Protein AF-M7NFM2-F1 (afdb_monomer_lite)

Sequence (75 aa):
MVATGQTEKHFLVLEYHLGSILSYLKGLIPTDNVFILNEAFDIETDELMDQRILERIRKLAEEMIQLQYGIMNRG

Secondary structure (DSSP, 8-state):
-EEEESSGGGTTHIIIIIIHHHHHTT----S--EEEEGGGB-TTT--B--HHHHHHHHHHHHHHHHHHHHHHTT-

Structure (mmCIF, N/CA/C/O backbone):
data_AF-M7NFM2-F1
#
_entry.id   AF-M7NFM2-F1
#
loop_
_atom_site.group_PDB
_atom_site.id
_atom_site.type_symbol
_atom_site.label_atom_id
_atom_site.label_alt_id
_atom_site.label_comp_id
_atom_site.label_asym_id
_atom_site.label_entity_id
_atom_site.label_seq_id
_atom_site.pdbx_PDB_ins_code
_atom_site.Cartn_x
_atom_site.Cartn_y
_atom_site.Cartn_z
_atom_site.occupancy
_atom_site.B_iso_or_equiv
_atom_site.auth_s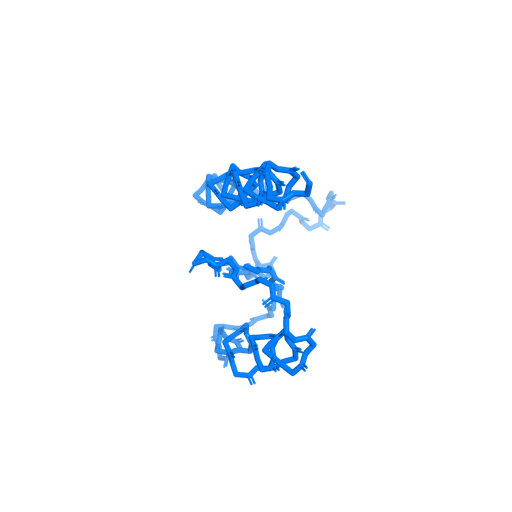eq_id
_atom_site.auth_comp_id
_atom_site.auth_asym_id
_atom_site.auth_atom_id
_atom_site.pdbx_PDB_model_num
ATOM 1 N N . MET A 1 1 ? -2.087 -0.748 3.275 1.00 92.31 1 MET A N 1
ATOM 2 C CA . MET A 1 1 ? -0.643 -0.893 3.603 1.00 92.31 1 MET A CA 1
ATOM 3 C C . MET A 1 1 ? 0.201 -0.764 2.332 1.00 92.31 1 MET A C 1
ATOM 5 O O . MET A 1 1 ? -0.376 -0.836 1.253 1.00 92.31 1 MET A O 1
ATOM 9 N N . VAL A 1 2 ? 1.525 -0.557 2.425 1.00 95.12 2 VAL A N 1
ATOM 10 C CA . VAL A 1 2 ? 2.394 -0.313 1.248 1.00 95.12 2 VAL A CA 1
ATOM 11 C C . VAL A 1 2 ? 3.651 -1.186 1.273 1.00 95.12 2 VAL A C 1
ATOM 13 O O . VAL A 1 2 ? 4.265 -1.333 2.327 1.00 95.12 2 VAL A O 1
ATOM 16 N N . ALA A 1 3 ? 4.024 -1.760 0.126 1.00 95.62 3 ALA A N 1
ATOM 17 C CA . ALA A 1 3 ? 5.291 -2.469 -0.073 1.00 95.62 3 ALA A CA 1
ATOM 18 C C . ALA A 1 3 ? 5.792 -2.310 -1.516 1.00 95.62 3 ALA A C 1
ATOM 20 O O . ALA A 1 3 ? 4.991 -2.187 -2.444 1.00 95.62 3 ALA A O 1
ATOM 21 N N . THR A 1 4 ? 7.112 -2.354 -1.693 1.00 95.31 4 THR A N 1
ATOM 22 C CA . THR A 1 4 ? 7.780 -2.403 -2.999 1.00 95.31 4 THR A CA 1
ATOM 23 C C . THR A 1 4 ? 8.405 -3.782 -3.230 1.00 95.31 4 THR A C 1
ATOM 25 O O . THR A 1 4 ? 8.694 -4.511 -2.274 1.00 95.31 4 THR A O 1
ATOM 28 N N . GLY A 1 5 ? 8.617 -4.176 -4.486 1.00 93.69 5 GLY A N 1
ATOM 29 C CA . GLY A 1 5 ? 9.321 -5.417 -4.794 1.00 93.69 5 GLY A CA 1
ATOM 30 C C . GLY A 1 5 ? 9.672 -5.602 -6.265 1.00 93.69 5 GLY A C 1
ATOM 31 O O . GLY A 1 5 ? 9.048 -5.044 -7.155 1.00 93.69 5 GLY A O 1
ATOM 32 N N . GLN A 1 6 ? 10.653 -6.465 -6.528 1.00 91.62 6 GLN A N 1
ATOM 33 C CA . GLN A 1 6 ? 11.115 -6.775 -7.889 1.00 91.62 6 GLN A CA 1
ATOM 34 C C . GLN A 1 6 ? 10.166 -7.712 -8.662 1.00 91.62 6 GLN A C 1
ATOM 36 O O . GLN A 1 6 ? 10.340 -7.964 -9.846 1.00 91.62 6 GLN A O 1
ATOM 41 N N . THR A 1 7 ? 9.211 -8.345 -7.980 1.00 92.38 7 THR A N 1
ATOM 42 C CA . THR A 1 7 ? 8.323 -9.333 -8.597 1.00 92.38 7 THR A CA 1
ATOM 43 C C . THR A 1 7 ? 6.994 -9.407 -7.865 1.00 92.38 7 THR A C 1
ATOM 45 O O . THR A 1 7 ? 6.937 -9.315 -6.637 1.00 92.38 7 THR A O 1
ATOM 48 N N . GLU A 1 8 ? 5.931 -9.673 -8.622 1.00 90.00 8 GLU A N 1
ATOM 49 C CA . GLU A 1 8 ? 4.574 -9.874 -8.107 1.00 90.00 8 GLU A CA 1
ATOM 50 C C . GLU A 1 8 ? 4.457 -11.096 -7.189 1.00 90.00 8 GLU A C 1
ATOM 52 O O . GLU A 1 8 ? 3.502 -11.205 -6.424 1.00 90.00 8 GLU A O 1
ATOM 57 N N . LYS A 1 9 ? 5.448 -12.001 -7.188 1.00 92.25 9 LYS A N 1
ATOM 58 C CA . LYS A 1 9 ? 5.472 -13.165 -6.283 1.00 92.25 9 LYS A CA 1
ATOM 59 C C . LYS A 1 9 ? 5.427 -12.777 -4.802 1.00 92.25 9 LYS A C 1
ATOM 61 O O . LYS A 1 9 ? 5.037 -13.598 -3.979 1.00 92.25 9 LYS A O 1
ATOM 66 N N . HIS A 1 10 ? 5.804 -11.543 -4.465 1.00 91.44 10 HIS A N 1
ATOM 67 C CA . HIS A 1 10 ? 5.751 -11.021 -3.099 1.00 91.44 10 HIS A CA 1
ATOM 68 C C . HIS A 1 10 ? 4.486 -10.201 -2.802 1.00 91.44 10 HIS A 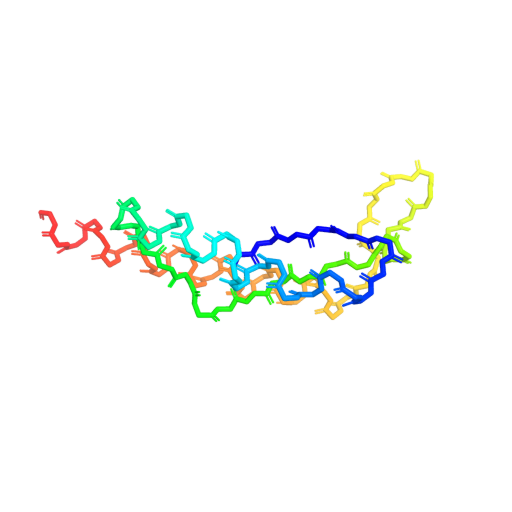C 1
ATOM 70 O O . HIS A 1 10 ? 4.387 -9.622 -1.725 1.00 91.44 10 HIS A O 1
ATOM 76 N N . PHE A 1 11 ? 3.497 -10.173 -3.700 1.00 90.38 11 PHE A N 1
ATOM 77 C CA . PHE A 1 11 ? 2.260 -9.406 -3.516 1.00 90.38 11 PHE A CA 1
ATOM 78 C C . PHE A 1 11 ? 1.548 -9.724 -2.188 1.00 90.38 11 PHE A C 1
ATOM 80 O O . PHE A 1 11 ? 1.109 -8.821 -1.476 1.00 90.38 11 PHE A O 1
ATOM 87 N N . LEU A 1 12 ? 1.509 -11.005 -1.803 1.00 93.56 12 LEU A N 1
ATOM 88 C CA . LEU A 1 12 ? 0.833 -11.473 -0.586 1.00 93.56 12 LEU A CA 1
ATOM 89 C C . LEU A 1 12 ? 1.580 -11.133 0.719 1.00 93.56 12 LEU A C 1
ATOM 91 O O . LEU A 1 12 ? 1.058 -11.390 1.803 1.00 93.56 12 LEU A O 1
ATOM 95 N N . VAL A 1 13 ? 2.778 -10.535 0.650 1.00 93.25 13 VAL A N 1
ATOM 96 C CA . VAL A 1 13 ? 3.532 -10.111 1.845 1.00 93.25 13 VAL A CA 1
ATOM 97 C C . VAL A 1 13 ? 2.752 -9.080 2.660 1.00 93.25 13 VAL A C 1
ATOM 99 O O . VAL A 1 13 ? 2.781 -9.114 3.891 1.00 93.25 13 VAL A O 1
ATOM 102 N N . LEU A 1 14 ? 2.009 -8.198 1.990 1.00 93.19 14 LEU A N 1
ATOM 103 C CA . LEU A 1 14 ? 1.184 -7.197 2.663 1.00 93.19 14 LEU A CA 1
ATOM 104 C C . LEU A 1 14 ? 0.123 -7.836 3.560 1.00 93.19 14 LEU A C 1
ATOM 106 O O . LEU A 1 14 ? -0.085 -7.381 4.680 1.00 93.19 14 LEU A O 1
ATOM 110 N N . GLU A 1 15 ? -0.510 -8.911 3.103 1.00 90.38 15 GLU A N 1
ATOM 111 C CA . GLU A 1 15 ? -1.593 -9.558 3.838 1.00 90.38 15 GLU A CA 1
ATOM 112 C C . GLU A 1 15 ? -1.056 -10.524 4.899 1.00 90.38 15 GLU A C 1
ATOM 114 O O . GLU A 1 15 ? -1.370 -10.387 6.082 1.00 90.38 15 GLU A O 1
ATOM 119 N N . TYR A 1 16 ? -0.174 -11.451 4.512 1.00 93.12 16 TYR A N 1
ATOM 120 C CA . TYR A 1 16 ? 0.274 -12.508 5.421 1.00 93.12 16 TYR A CA 1
ATOM 121 C C . TYR A 1 16 ? 1.337 -12.075 6.424 1.00 93.12 16 TYR A C 1
ATOM 123 O O . TYR A 1 16 ? 1.406 -12.656 7.507 1.00 93.12 16 TYR A O 1
ATOM 131 N N . HIS A 1 17 ? 2.156 -11.071 6.109 1.00 93.94 17 HIS A N 1
ATOM 132 C CA . HIS A 1 17 ? 3.190 -10.604 7.033 1.00 93.94 17 HIS A CA 1
ATOM 133 C C . HIS A 1 17 ? 2.768 -9.310 7.714 1.00 93.94 17 HIS A C 1
ATOM 135 O O . HIS A 1 17 ? 2.610 -9.282 8.934 1.00 93.94 17 HIS A O 1
ATOM 141 N N . LEU A 1 18 ? 2.548 -8.243 6.946 1.00 92.62 18 LEU A N 1
ATOM 142 C CA . LEU A 1 18 ? 2.269 -6.934 7.534 1.00 92.62 18 LEU A CA 1
ATOM 143 C C . LEU A 1 18 ? 0.885 -6.888 8.199 1.00 92.62 18 LEU A C 1
ATOM 145 O O . LEU A 1 18 ? 0.777 -6.426 9.335 1.00 92.62 18 LEU A O 1
ATOM 149 N N . GLY A 1 19 ? -0.139 -7.465 7.561 1.00 93.31 19 GLY A N 1
ATOM 150 C CA . GLY A 1 19 ? -1.469 -7.637 8.152 1.00 93.31 19 GLY A CA 1
ATOM 151 C C . GLY A 1 19 ? -1.438 -8.436 9.459 1.00 93.31 19 GLY A C 1
ATOM 152 O O . GLY A 1 19 ? -2.047 -8.028 10.451 1.00 93.31 19 GLY A O 1
ATOM 153 N N . SER A 1 20 ? -0.656 -9.518 9.512 1.00 92.69 20 SER A N 1
ATOM 154 C CA . SER A 1 20 ? -0.456 -10.312 10.735 1.00 92.69 20 SER A CA 1
ATOM 155 C C . SER A 1 20 ? 0.226 -9.517 11.855 1.00 92.69 20 SER A C 1
ATOM 157 O O . SER A 1 20 ? -0.201 -9.592 13.007 1.00 92.69 20 SER A O 1
ATOM 159 N N . ILE A 1 21 ? 1.253 -8.719 11.535 1.00 94.62 21 ILE A N 1
ATOM 160 C CA . ILE A 1 21 ? 1.946 -7.862 12.512 1.00 94.62 21 ILE A CA 1
ATOM 161 C C . ILE A 1 21 ? 0.990 -6.805 13.079 1.00 94.62 21 ILE A C 1
ATOM 163 O O . ILE A 1 21 ? 0.916 -6.632 14.297 1.00 94.62 21 ILE A O 1
ATOM 167 N N . LEU A 1 22 ? 0.227 -6.121 12.221 1.00 92.00 22 LEU A N 1
ATOM 168 C CA . LEU A 1 22 ? -0.748 -5.121 12.664 1.00 92.00 22 LEU A CA 1
ATOM 169 C C . LEU A 1 22 ? -1.847 -5.753 13.525 1.00 92.00 22 LEU A C 1
ATOM 171 O O . LEU A 1 22 ? -2.182 -5.210 14.578 1.00 92.00 22 LEU A O 1
ATOM 175 N N . SER A 1 23 ? -2.340 -6.931 13.132 1.00 93.06 23 SER A N 1
ATOM 176 C CA . SER A 1 23 ? -3.322 -7.700 13.908 1.00 93.06 23 SER A CA 1
ATOM 177 C C . SER A 1 23 ? -2.801 -8.033 15.306 1.00 93.06 23 SER A C 1
ATOM 179 O O . SER A 1 23 ? -3.506 -7.834 16.296 1.00 93.06 23 SER A O 1
ATOM 181 N N . TYR A 1 24 ? -1.551 -8.498 15.404 1.00 95.56 24 TYR A N 1
ATOM 182 C CA . TYR A 1 24 ? -0.904 -8.814 16.679 1.00 95.56 24 TYR A CA 1
ATOM 183 C C . TYR A 1 24 ? -0.835 -7.595 17.609 1.00 95.56 24 TYR A C 1
ATOM 185 O O . TYR A 1 24 ? -1.121 -7.699 18.802 1.00 95.56 24 TYR A O 1
ATOM 193 N N . LEU A 1 25 ? -0.531 -6.419 17.055 1.00 95.12 25 LEU A N 1
ATOM 194 C CA . LEU A 1 25 ? -0.486 -5.156 17.795 1.00 95.12 25 LEU A CA 1
ATOM 195 C C . LEU A 1 25 ? -1.873 -4.574 18.110 1.00 95.12 25 LEU A C 1
ATOM 197 O O . LEU A 1 25 ? -1.953 -3.501 18.706 1.00 95.12 25 LEU A O 1
ATOM 201 N N . LYS A 1 26 ? -2.963 -5.253 17.720 1.00 91.75 26 LYS A N 1
ATOM 202 C CA . LYS A 1 26 ? -4.338 -4.725 17.754 1.00 91.75 26 LYS A CA 1
ATOM 203 C C . LYS A 1 26 ? -4.465 -3.385 17.014 1.00 91.75 26 LYS A C 1
ATOM 205 O O . LYS A 1 26 ? -5.281 -2.540 17.380 1.00 91.75 26 LYS A O 1
ATOM 210 N N . GLY A 1 27 ? -3.629 -3.188 15.998 1.00 87.75 27 GLY A N 1
ATOM 211 C CA . GLY A 1 27 ? -3.661 -2.021 15.133 1.00 87.75 27 GLY A CA 1
ATOM 212 C C . GLY A 1 27 ? -4.868 -2.059 14.202 1.00 87.75 27 GLY A C 1
ATOM 213 O O . GLY A 1 27 ? -5.396 -3.123 13.877 1.00 87.75 27 GLY A O 1
ATOM 214 N N . LEU A 1 28 ? -5.294 -0.882 13.750 1.00 87.50 28 LEU A N 1
ATOM 215 C CA . LEU A 1 28 ? -6.250 -0.783 12.655 1.00 87.50 28 LEU A CA 1
ATOM 216 C C . LEU A 1 28 ? -5.555 -1.161 11.349 1.00 87.50 28 LEU A C 1
ATOM 218 O O . LEU A 1 28 ? -4.457 -0.685 11.055 1.00 87.50 28 LEU A O 1
ATOM 222 N N . ILE A 1 29 ? -6.208 -2.026 10.583 1.00 89.06 29 ILE A N 1
ATOM 223 C CA . ILE A 1 29 ? -5.712 -2.501 9.297 1.00 89.06 29 ILE A CA 1
ATOM 224 C C . ILE A 1 29 ? -6.520 -1.776 8.222 1.00 89.06 29 ILE A C 1
ATOM 226 O O . ILE A 1 29 ? -7.746 -1.898 8.233 1.00 89.06 29 ILE A O 1
ATOM 230 N N . PRO A 1 30 ? -5.874 -1.003 7.333 1.00 90.75 30 PRO A N 1
ATOM 231 C CA . PRO A 1 30 ? -6.565 -0.400 6.202 1.00 90.75 30 PRO A CA 1
ATOM 232 C C . PRO A 1 30 ? -7.069 -1.486 5.249 1.00 90.75 30 PRO A C 1
ATOM 234 O O . PRO A 1 30 ? -6.450 -2.545 5.113 1.00 90.75 30 PRO A O 1
ATOM 237 N N . THR A 1 31 ? -8.180 -1.205 4.584 1.00 88.44 31 THR A N 1
ATOM 238 C CA . THR A 1 31 ? -8.814 -2.092 3.607 1.00 88.44 31 THR A CA 1
ATOM 239 C C . THR A 1 31 ? -7.975 -2.173 2.338 1.00 88.44 31 THR A C 1
ATOM 241 O O . THR A 1 31 ? -7.835 -3.250 1.757 1.00 88.44 31 THR A O 1
ATOM 244 N N . ASP A 1 32 ? -7.377 -1.049 1.929 1.00 89.12 32 ASP A N 1
ATOM 245 C CA . ASP A 1 32 ? -6.595 -0.982 0.703 1.00 89.12 32 ASP A CA 1
ATOM 246 C C . ASP A 1 32 ? -5.108 -1.291 0.918 1.00 89.12 32 ASP A C 1
ATOM 248 O O . ASP A 1 32 ? -4.451 -0.891 1.887 1.00 89.12 32 ASP A O 1
ATOM 252 N N . ASN A 1 33 ? -4.539 -1.987 -0.067 1.00 92.94 33 ASN A N 1
A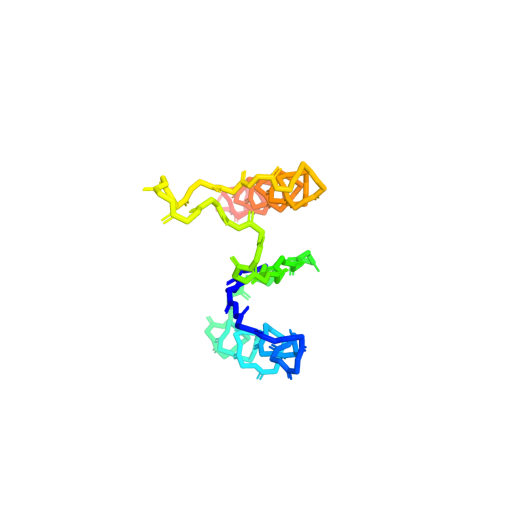TOM 253 C CA . ASN A 1 33 ? -3.126 -2.333 -0.135 1.00 92.94 33 ASN A CA 1
ATOM 254 C C . ASN A 1 33 ? -2.523 -1.883 -1.464 1.00 92.94 33 ASN A C 1
ATOM 256 O O . ASN A 1 33 ? -3.114 -2.060 -2.534 1.00 92.94 33 ASN A O 1
ATOM 260 N N . VAL A 1 34 ? -1.315 -1.328 -1.397 1.00 95.94 34 VAL A N 1
ATOM 261 C CA . VAL A 1 34 ? -0.549 -0.880 -2.558 1.00 95.94 34 VAL A CA 1
ATOM 262 C C . VAL A 1 34 ? 0.765 -1.648 -2.597 1.00 95.94 34 VAL A C 1
ATOM 264 O O . VAL A 1 34 ? 1.650 -1.439 -1.773 1.00 95.94 34 VAL A O 1
ATOM 267 N N . PHE A 1 35 ? 0.875 -2.553 -3.564 1.00 96.25 35 PHE A N 1
ATOM 268 C CA . PHE A 1 35 ? 2.124 -3.225 -3.894 1.00 96.25 35 PHE A CA 1
ATOM 269 C C . PHE A 1 35 ? 2.685 -2.599 -5.168 1.00 96.25 35 PHE A C 1
ATOM 271 O O . PHE A 1 35 ? 1.954 -2.481 -6.156 1.00 96.25 35 PHE A O 1
ATOM 278 N N . ILE A 1 36 ? 3.943 -2.175 -5.125 1.00 96.69 36 ILE A N 1
ATOM 279 C CA . ILE A 1 36 ? 4.589 -1.419 -6.196 1.00 96.69 36 ILE A CA 1
ATOM 280 C C . ILE A 1 36 ? 5.760 -2.233 -6.724 1.00 96.69 36 ILE A C 1
ATOM 282 O O . ILE A 1 36 ? 6.637 -2.652 -5.971 1.00 96.69 36 ILE A O 1
ATOM 286 N N . LEU A 1 37 ? 5.761 -2.464 -8.027 1.00 96.06 37 LEU A N 1
ATOM 287 C CA . LEU A 1 37 ? 6.887 -3.088 -8.693 1.00 96.06 37 LEU A CA 1
ATOM 288 C C . LEU A 1 37 ? 8.000 -2.062 -8.921 1.00 96.06 37 LEU A C 1
ATOM 290 O O . LEU A 1 37 ? 7.710 -0.905 -9.222 1.00 96.06 37 LEU A O 1
ATOM 294 N N . ASN A 1 38 ? 9.259 -2.479 -8.789 1.00 94.12 38 ASN A N 1
ATOM 295 C CA . ASN A 1 38 ? 10.414 -1.588 -8.956 1.00 94.12 38 ASN A CA 1
ATOM 296 C C . ASN A 1 38 ? 10.441 -0.919 -10.342 1.00 94.12 38 ASN A C 1
ATOM 298 O O . ASN A 1 38 ? 10.916 0.201 -10.475 1.00 94.12 38 ASN A O 1
ATOM 302 N N . GLU A 1 39 ? 9.866 -1.560 -11.361 1.00 94.50 39 GLU A N 1
ATOM 303 C CA . GLU A 1 39 ? 9.749 -1.023 -12.719 1.00 94.50 39 GLU A CA 1
ATOM 304 C C . GLU A 1 39 ? 8.802 0.190 -12.826 1.00 94.50 39 GLU A C 1
ATOM 306 O O . GLU A 1 39 ? 8.751 0.838 -13.869 1.00 94.50 39 GLU A O 1
ATOM 311 N N . ALA A 1 40 ? 8.034 0.499 -11.776 1.00 95.12 40 ALA A N 1
ATOM 312 C CA . ALA A 1 40 ? 7.180 1.683 -11.729 1.00 95.12 40 ALA A CA 1
ATOM 313 C C . ALA A 1 40 ? 7.929 2.967 -11.329 1.00 95.12 40 ALA A C 1
ATOM 315 O O . ALA A 1 40 ? 7.331 4.045 -11.390 1.00 95.12 40 ALA A O 1
ATOM 316 N N . PHE A 1 41 ? 9.189 2.855 -10.903 1.00 96.06 41 PHE A N 1
ATOM 317 C CA . PHE A 1 41 ? 10.029 3.979 -10.499 1.00 96.06 41 PHE A CA 1
ATOM 318 C C . PHE A 1 41 ? 10.965 4.401 -11.632 1.00 96.06 41 PHE A C 1
ATOM 320 O O . PHE A 1 41 ? 11.459 3.565 -12.393 1.00 96.06 41 PHE A O 1
ATOM 327 N N . ASP A 1 42 ? 11.206 5.704 -11.743 1.00 96.19 42 ASP A N 1
ATOM 328 C CA . ASP A 1 42 ? 12.252 6.239 -12.604 1.00 96.19 42 ASP A CA 1
ATOM 329 C C . ASP A 1 42 ? 13.635 5.852 -12.061 1.00 96.19 42 ASP A C 1
ATOM 331 O O . ASP A 1 42 ? 13.902 5.956 -10.865 1.00 96.19 42 ASP A O 1
ATOM 335 N N . ILE A 1 43 ? 14.523 5.390 -12.942 1.00 94.25 43 ILE A N 1
ATOM 336 C CA . ILE A 1 43 ? 15.830 4.848 -12.543 1.00 94.25 43 ILE A CA 1
ATOM 337 C C . ILE A 1 43 ? 16.775 5.953 -12.045 1.00 94.25 43 ILE A C 1
ATOM 339 O O . ILE A 1 43 ? 17.661 5.678 -11.236 1.00 94.25 43 ILE A O 1
ATOM 343 N N . GLU A 1 44 ? 16.621 7.186 -12.530 1.00 95.44 44 GLU A N 1
ATOM 344 C CA . GLU A 1 44 ? 17.504 8.301 -12.190 1.00 95.44 44 GLU A CA 1
ATOM 345 C C . GLU A 1 44 ? 16.989 9.086 -10.982 1.00 95.44 44 GLU A C 1
ATOM 347 O O . GLU A 1 44 ? 17.789 9.505 -10.141 1.00 95.44 44 GLU A O 1
ATOM 352 N N . THR A 1 45 ? 15.672 9.286 -10.886 1.00 96.25 45 THR A N 1
ATOM 353 C CA . THR A 1 45 ? 15.062 10.127 -9.847 1.00 96.25 45 THR A CA 1
ATOM 354 C C . THR A 1 45 ? 14.450 9.348 -8.684 1.00 96.25 45 THR A C 1
ATOM 356 O O . THR A 1 45 ? 14.182 9.955 -7.649 1.00 96.25 45 THR A O 1
ATOM 359 N N . ASP A 1 46 ? 14.245 8.031 -8.823 1.00 93.31 46 ASP A N 1
ATOM 360 C CA . ASP A 1 46 ? 13.496 7.184 -7.874 1.00 93.31 46 ASP A CA 1
ATOM 361 C C . ASP A 1 46 ? 12.045 7.669 -7.656 1.00 93.31 46 ASP A C 1
ATOM 363 O O . ASP A 1 46 ? 11.389 7.361 -6.658 1.00 93.31 46 ASP A O 1
ATOM 367 N N . GLU A 1 47 ? 11.510 8.452 -8.601 1.00 95.38 47 GLU A N 1
ATOM 368 C CA . GLU A 1 47 ? 10.134 8.938 -8.556 1.00 95.38 47 GLU A CA 1
ATOM 369 C C . GLU A 1 47 ? 9.166 7.907 -9.138 1.00 95.38 47 GLU A C 1
ATOM 371 O O . GLU A 1 47 ? 9.441 7.236 -10.132 1.00 95.38 47 GLU A O 1
ATOM 376 N N . LEU A 1 48 ? 7.987 7.785 -8.525 1.00 95.38 48 LEU A N 1
ATOM 377 C CA . LEU A 1 48 ? 6.950 6.879 -9.002 1.00 95.38 48 LEU A CA 1
ATOM 378 C C . LEU A 1 48 ? 6.264 7.452 -10.250 1.00 95.38 48 LEU A C 1
ATOM 380 O O . LEU A 1 48 ? 5.587 8.478 -10.179 1.00 95.38 48 LEU A O 1
ATOM 384 N N . MET A 1 49 ? 6.363 6.736 -11.368 1.00 95.25 49 MET A N 1
ATOM 385 C CA . MET A 1 49 ? 5.889 7.211 -12.672 1.00 95.25 49 MET A CA 1
ATOM 386 C C . MET A 1 49 ? 4.500 6.675 -13.058 1.00 95.25 49 MET A C 1
ATOM 388 O O . MET A 1 49 ? 3.790 7.302 -13.851 1.00 95.25 49 MET A O 1
ATOM 392 N N . ASP A 1 50 ? 4.065 5.533 -12.505 1.00 95.75 50 ASP A N 1
ATOM 393 C CA . ASP A 1 50 ? 2.756 4.943 -12.835 1.00 95.75 50 ASP A CA 1
ATOM 394 C C . ASP A 1 50 ? 1.604 5.695 -12.137 1.00 95.75 50 ASP A C 1
ATOM 396 O O . ASP A 1 50 ? 1.349 5.550 -10.937 1.00 95.75 50 ASP A O 1
ATOM 400 N N . GLN A 1 51 ? 0.843 6.453 -12.933 1.00 96.19 51 GLN A N 1
ATOM 401 C CA . GLN A 1 51 ? -0.327 7.226 -12.496 1.00 96.19 51 GLN A CA 1
ATOM 402 C C . GLN A 1 51 ? -1.408 6.382 -11.806 1.00 96.19 51 GLN A C 1
ATOM 404 O O . GLN A 1 51 ? -2.096 6.866 -10.908 1.00 96.19 51 GLN A O 1
ATOM 409 N N . ARG A 1 52 ? -1.568 5.107 -12.174 1.00 95.69 52 ARG A N 1
ATOM 410 C CA . ARG A 1 52 ? -2.550 4.218 -11.530 1.00 95.69 52 ARG A CA 1
ATOM 411 C C . ARG A 1 52 ? -2.101 3.840 -10.127 1.00 95.69 52 ARG A C 1
ATOM 413 O O . ARG A 1 52 ? -2.938 3.668 -9.244 1.00 95.69 52 ARG A O 1
ATOM 420 N N . ILE A 1 53 ? -0.793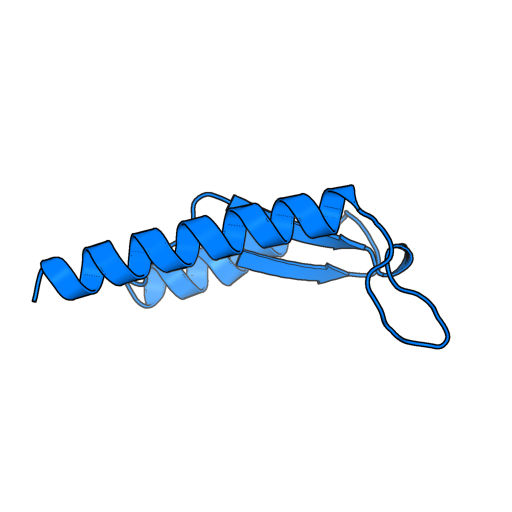 3.700 -9.915 1.00 95.94 53 ILE A N 1
ATOM 421 C CA . ILE A 1 53 ? -0.241 3.434 -8.587 1.00 95.94 53 ILE A CA 1
ATOM 422 C C . ILE A 1 53 ? -0.353 4.693 -7.729 1.00 95.94 53 ILE A C 1
ATOM 424 O O . ILE A 1 53 ? -0.814 4.591 -6.594 1.00 95.94 53 ILE A O 1
ATOM 428 N N . LEU A 1 54 ? -0.049 5.873 -8.280 1.00 96.75 54 LEU A N 1
ATOM 429 C CA . LEU A 1 54 ? -0.263 7.155 -7.598 1.00 96.75 54 LEU A CA 1
ATOM 430 C C . LEU A 1 54 ? -1.715 7.326 -7.132 1.00 96.75 54 LEU A C 1
ATOM 432 O O . LEU A 1 54 ? -1.956 7.675 -5.978 1.00 96.75 54 LEU A O 1
ATOM 436 N N . GLU A 1 55 ? -2.688 6.994 -7.981 1.00 97.00 55 GLU A N 1
ATOM 43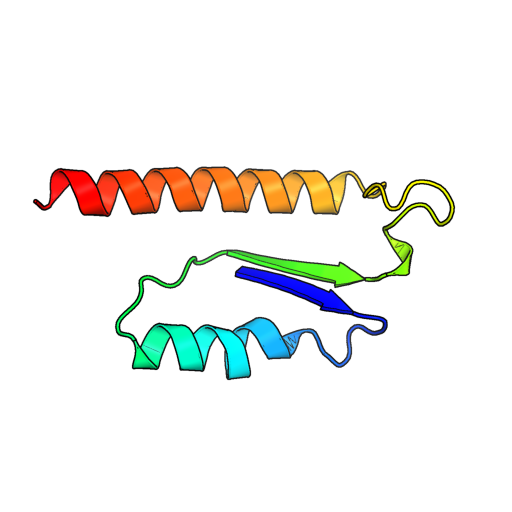7 C CA . GLU A 1 55 ? -4.107 7.039 -7.615 1.00 97.00 55 GLU A CA 1
ATOM 438 C C . GLU A 1 55 ? -4.452 6.058 -6.480 1.00 97.00 55 GLU A C 1
ATOM 440 O O . GLU A 1 55 ? -5.204 6.388 -5.564 1.00 97.00 55 GLU A O 1
ATOM 445 N N . ARG A 1 56 ? -3.871 4.853 -6.479 1.00 96.81 56 ARG A N 1
ATOM 446 C CA . ARG A 1 56 ? -4.060 3.886 -5.383 1.00 96.81 56 ARG A CA 1
ATOM 447 C C . ARG A 1 56 ? -3.428 4.361 -4.074 1.00 96.81 56 ARG A C 1
ATOM 449 O O . ARG A 1 56 ? -4.027 4.173 -3.019 1.00 96.81 56 ARG A O 1
ATOM 456 N N . ILE A 1 57 ? -2.253 4.990 -4.132 1.00 96.69 57 ILE A N 1
ATOM 457 C CA . ILE A 1 57 ? -1.611 5.611 -2.963 1.00 96.69 57 ILE A CA 1
ATOM 458 C C . ILE A 1 57 ? -2.494 6.729 -2.418 1.00 96.69 57 ILE A C 1
ATOM 460 O O . ILE A 1 57 ? -2.691 6.810 -1.208 1.00 96.69 57 ILE A O 1
ATOM 464 N N . ARG A 1 58 ? -3.065 7.558 -3.298 1.00 97.00 58 ARG A N 1
ATOM 465 C CA . ARG A 1 58 ? -3.978 8.631 -2.906 1.00 97.00 58 ARG A CA 1
ATOM 466 C C . ARG A 1 58 ? -5.207 8.093 -2.174 1.00 97.00 58 ARG A C 1
ATOM 468 O O . ARG A 1 58 ? -5.502 8.574 -1.085 1.00 97.00 58 ARG A O 1
ATOM 475 N N . LYS A 1 59 ? -5.870 7.069 -2.716 1.00 96.81 59 LYS A N 1
ATOM 476 C CA . LYS A 1 59 ? -7.019 6.421 -2.058 1.00 96.81 59 LYS A CA 1
ATOM 477 C C . LYS A 1 59 ? -6.655 5.852 -0.692 1.00 96.81 59 LYS A C 1
ATOM 479 O O . LYS A 1 59 ? -7.377 6.076 0.275 1.00 96.81 59 LYS A O 1
ATOM 484 N N . LEU A 1 60 ? -5.499 5.194 -0.593 1.00 96.81 60 LEU A N 1
ATOM 485 C CA . LEU A 1 60 ? -5.004 4.698 0.686 1.00 96.81 60 LEU A CA 1
ATOM 486 C C . LEU A 1 60 ? -4.737 5.848 1.672 1.00 96.81 60 LEU A C 1
ATOM 488 O O . LEU A 1 60 ? -5.090 5.743 2.840 1.00 96.81 60 LEU A O 1
ATOM 492 N N . ALA A 1 61 ? -4.143 6.959 1.232 1.00 96.31 61 ALA A N 1
ATOM 493 C CA . ALA A 1 61 ? -3.912 8.120 2.090 1.00 96.31 61 ALA A CA 1
ATOM 494 C C . ALA A 1 61 ? -5.231 8.735 2.593 1.00 96.31 61 ALA A C 1
ATOM 496 O O . ALA A 1 61 ? -5.347 9.059 3.776 1.00 96.31 61 ALA A O 1
ATOM 497 N N . GLU A 1 62 ? -6.234 8.847 1.719 1.00 96.44 62 GLU A N 1
ATOM 498 C CA . GLU A 1 62 ? -7.581 9.293 2.081 1.00 96.44 62 GLU A CA 1
ATOM 499 C C . GLU A 1 62 ? -8.217 8.349 3.117 1.00 96.44 62 GLU A C 1
ATOM 501 O O . GLU A 1 62 ? -8.723 8.824 4.136 1.00 96.44 62 GLU A O 1
ATOM 506 N N . GLU A 1 63 ? -8.112 7.028 2.934 1.00 95.62 63 GLU A N 1
ATOM 507 C CA . GLU A 1 63 ? -8.566 6.030 3.914 1.00 95.62 63 GLU A CA 1
ATOM 508 C C . GLU A 1 63 ? -7.867 6.201 5.272 1.00 95.62 63 GLU A C 1
ATOM 510 O O . GLU A 1 63 ? -8.529 6.243 6.311 1.00 95.62 63 GLU A O 1
ATOM 515 N N . MET A 1 64 ? -6.539 6.355 5.287 1.00 93.94 64 MET A N 1
ATOM 516 C CA . MET A 1 64 ? -5.769 6.514 6.526 1.00 93.94 64 MET A CA 1
ATOM 517 C C . MET A 1 64 ? -6.194 7.757 7.319 1.00 93.94 64 MET A C 1
ATOM 519 O O . MET A 1 64 ? -6.284 7.702 8.547 1.00 93.94 64 MET A O 1
ATOM 523 N N . ILE A 1 65 ? -6.503 8.862 6.635 1.00 95.00 65 ILE A N 1
ATOM 524 C CA . ILE A 1 65 ? -7.036 10.078 7.264 1.00 95.00 65 ILE A CA 1
ATOM 525 C C . ILE A 1 65 ? -8.409 9.800 7.897 1.00 95.00 65 ILE A C 1
ATOM 527 O O . ILE A 1 65 ? -8.646 10.193 9.041 1.00 95.00 65 ILE A O 1
ATOM 531 N N . GLN A 1 66 ? -9.301 9.089 7.197 1.00 93.62 66 GLN A N 1
ATOM 532 C CA . GLN A 1 66 ? -10.616 8.724 7.742 1.00 93.62 66 GLN A CA 1
ATOM 533 C C . GLN A 1 66 ? -10.499 7.811 8.966 1.00 93.62 66 GLN A C 1
ATOM 535 O O . GLN A 1 66 ? -11.177 8.035 9.972 1.00 93.62 66 GLN A O 1
ATOM 540 N N . LEU A 1 67 ? -9.603 6.821 8.920 1.00 92.56 67 LEU A N 1
ATOM 541 C CA . LEU A 1 67 ? -9.317 5.954 10.062 1.00 92.56 67 LEU A CA 1
ATOM 542 C C . LEU A 1 67 ? -8.806 6.769 11.254 1.00 92.56 67 LEU A C 1
ATOM 544 O O . LEU A 1 67 ? -9.307 6.597 12.364 1.00 92.56 67 LEU A O 1
ATOM 548 N N . GLN A 1 68 ? -7.881 7.705 11.027 1.00 91.75 68 GLN A N 1
ATOM 549 C CA . GLN A 1 68 ? -7.352 8.575 12.077 1.00 91.75 68 GLN A CA 1
ATOM 550 C C . GLN A 1 68 ? -8.444 9.442 12.719 1.00 91.75 68 GLN A C 1
ATOM 552 O O . GLN A 1 68 ? -8.510 9.529 13.946 1.00 91.75 68 GLN A O 1
ATOM 557 N N . TYR A 1 69 ? -9.336 10.049 11.929 1.00 93.56 69 TYR A N 1
ATOM 558 C CA . TYR A 1 69 ? -10.486 10.780 12.474 1.00 93.56 69 TYR A CA 1
ATOM 559 C C . TYR A 1 69 ? -11.414 9.874 13.284 1.00 93.56 69 TYR A C 1
ATOM 561 O O . TYR A 1 69 ? -11.867 10.263 14.360 1.00 93.56 69 TYR A O 1
ATOM 569 N N . GLY A 1 70 ? -11.650 8.649 12.812 1.00 90.56 70 GLY A N 1
ATOM 570 C CA . GLY A 1 70 ? -12.415 7.644 13.544 1.00 90.56 70 GLY A CA 1
ATOM 571 C C . GLY A 1 70 ? -11.805 7.291 14.905 1.00 90.56 70 GLY A C 1
ATOM 572 O O . GLY A 1 70 ? -12.548 7.072 15.857 1.00 90.56 70 GLY A O 1
ATOM 573 N N . ILE A 1 71 ? -10.473 7.269 15.021 1.00 89.06 71 ILE A N 1
ATOM 574 C CA . ILE A 1 71 ? -9.768 7.061 16.296 1.00 89.06 71 ILE A CA 1
ATOM 575 C C . ILE A 1 71 ? -9.921 8.286 17.202 1.00 89.06 71 ILE A C 1
ATOM 577 O O . ILE A 1 71 ? -10.295 8.138 18.362 1.00 89.06 71 ILE A O 1
ATOM 581 N N . MET A 1 72 ? -9.660 9.489 16.681 1.00 89.31 72 MET A N 1
ATOM 582 C CA . MET A 1 72 ? -9.698 10.724 17.476 1.00 89.31 72 MET A CA 1
ATOM 583 C C . MET A 1 72 ? -11.098 11.038 18.011 1.00 89.31 72 MET A C 1
ATOM 585 O O . MET A 1 72 ? -11.225 11.489 19.140 1.00 89.31 72 MET A O 1
ATOM 589 N N . ASN A 1 73 ? -12.149 10.746 17.242 1.00 81.38 73 ASN A N 1
ATOM 590 C CA . ASN A 1 73 ? -13.536 10.983 17.655 1.00 81.38 73 ASN A CA 1
ATOM 591 C C . ASN A 1 73 ? -14.084 9.923 18.631 1.00 81.38 73 ASN A C 1
ATOM 593 O O . ASN A 1 73 ? -15.216 10.048 19.094 1.00 81.38 73 ASN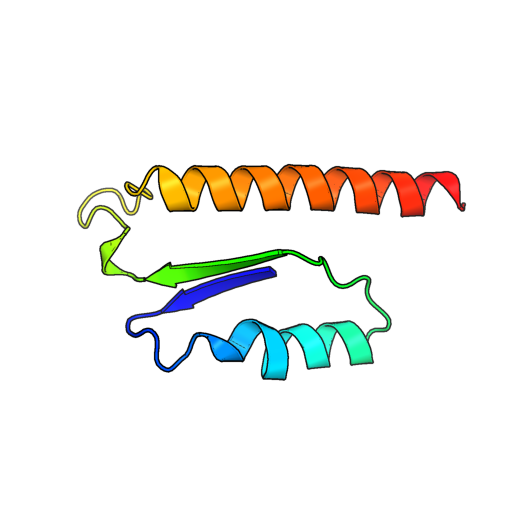 A O 1
ATOM 597 N N . ARG A 1 74 ? -13.326 8.854 18.904 1.00 63.66 74 ARG A N 1
ATOM 598 C CA . ARG A 1 74 ? -13.655 7.832 19.912 1.00 63.66 74 ARG A CA 1
ATOM 599 C C . ARG A 1 74 ? -12.990 8.096 21.270 1.00 63.66 74 ARG A C 1
ATOM 601 O O . ARG A 1 74 ? -13.260 7.336 22.200 1.00 63.66 74 ARG A O 1
ATOM 608 N N . GLY A 1 75 ? -12.109 9.098 21.349 1.00 53.50 75 GLY A N 1
ATOM 609 C CA . GLY A 1 75 ? -11.404 9.523 22.563 1.00 53.50 75 GLY A CA 1
ATOM 610 C C . GLY A 1 75 ? -12.175 10.540 23.389 1.00 53.50 75 GLY A C 1
ATOM 611 O O . GLY A 1 75 ? -12.992 11.284 22.804 1.00 53.50 75 GLY A O 1
#

InterPro domains:
  IPR029039 Flavoprotein-like superfamily [G3DSA:3.40.50.360] (1-69)
  IPR051814 NAD(P)H-dependent FMN reductase [PTHR43408] (1-67)

Organism: NCBI:txid1235279

pLDDT: mean 92.64, std 6.36, range [53.5, 97.0]

Radius of gyration: 14.25 Å; chains: 1; bounding box: 31×24×35 Å

Foldseek 3Di:
DEDEDQDCVCVCCCCPPVVVVCVVVVHDDFPAYQYHHQVQADPPPRDGNDPVSVVSVVVSVVRVVVVVVVVVVVD